Protein AF-A0A6A2X9H4-F1 (afdb_monomer_lite)

InterPro domains:
  IPR007612 LURP-one-related [PF04525] (13-124)
  IPR007612 LURP-one-related [PTHR31087] (12-124)
  IPR025659 Tubby-like, C-terminal [SSF54518] (12-124)
  IPR038595 LURP-one-related superfamily [G3DSA:2.40.160.200] (6-132)

pLDDT: mean 83.09, std 12.18, range [48.53, 96.06]

Radius of gyration: 16.49 Å; chains: 1; bounding box: 34×46×28 Å

Structure (mmCIF, N/CA/C/O backbone):
data_AF-A0A6A2X9H4-F1
#
_entry.id   AF-A0A6A2X9H4-F1
#
loop_
_atom_site.group_PDB
_atom_site.id
_atom_site.type_symbol
_atom_site.label_atom_id
_atom_site.label_alt_id
_atom_site.label_comp_id
_atom_site.label_asym_id
_atom_site.label_entity_id
_atom_site.label_seq_id
_atom_site.pdbx_PDB_ins_code
_atom_site.Cartn_x
_atom_site.Cartn_y
_atom_site.Cartn_z
_atom_site.occupancy
_atom_site.B_iso_or_equiv
_atom_site.auth_seq_id
_atom_site.auth_comp_id
_atom_site.auth_asym_id
_atom_site.auth_atom_id
_atom_site.pdbx_PDB_model_num
ATOM 1 N N . MET A 1 1 ? 13.796 -17.630 10.464 1.00 56.38 1 MET A N 1
ATOM 2 C CA . MET A 1 1 ? 13.255 -16.255 10.548 1.00 56.38 1 MET A CA 1
ATOM 3 C C . MET A 1 1 ? 11.920 -16.246 9.810 1.00 56.38 1 MET A C 1
ATOM 5 O O . MET A 1 1 ? 11.852 -16.870 8.762 1.00 56.38 1 MET A O 1
ATOM 9 N N . PHE A 1 2 ? 10.852 -15.648 10.350 1.00 65.75 2 PHE A N 1
ATOM 10 C CA . PHE A 1 2 ? 9.570 -15.557 9.634 1.00 65.75 2 PHE A CA 1
ATOM 11 C C . PHE A 1 2 ? 9.550 -14.280 8.792 1.00 65.75 2 PHE A C 1
ATOM 13 O O . PHE A 1 2 ? 9.580 -13.186 9.352 1.00 65.75 2 PHE A O 1
ATOM 20 N N . ILE A 1 3 ? 9.504 -14.424 7.468 1.00 73.38 3 ILE A N 1
ATOM 21 C CA . ILE A 1 3 ? 9.260 -13.313 6.542 1.00 73.38 3 ILE A CA 1
ATOM 22 C C . ILE A 1 3 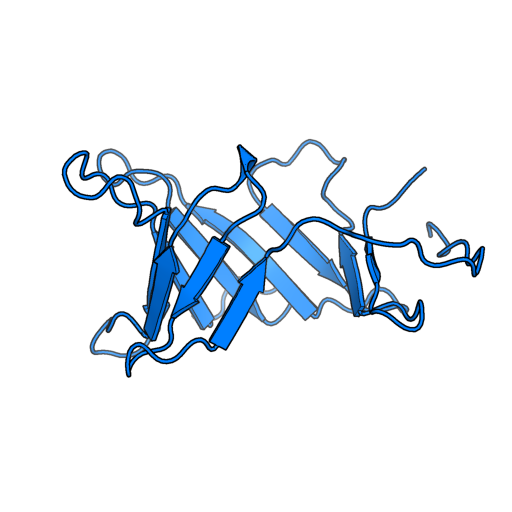? 7.738 -13.190 6.383 1.00 73.38 3 ILE A C 1
ATOM 24 O O . ILE A 1 3 ? 7.101 -14.176 5.999 1.00 73.38 3 ILE A O 1
ATOM 28 N N . PRO A 1 4 ? 7.115 -12.043 6.716 1.00 86.31 4 PRO A N 1
ATOM 29 C CA . PRO A 1 4 ? 5.690 -11.851 6.477 1.00 86.31 4 PRO A CA 1
ATOM 30 C C . PRO A 1 4 ? 5.355 -12.007 4.989 1.00 86.31 4 PRO A C 1
ATOM 32 O O . PRO A 1 4 ? 6.122 -11.593 4.125 1.00 86.31 4 PRO A O 1
ATOM 35 N N . ALA A 1 5 ? 4.198 -12.587 4.683 1.00 88.75 5 ALA A N 1
ATOM 36 C CA . ALA A 1 5 ? 3.757 -12.823 3.313 1.00 88.75 5 ALA A CA 1
ATOM 37 C C . ALA A 1 5 ? 2.246 -12.619 3.185 1.00 88.75 5 ALA A C 1
ATOM 39 O O . ALA A 1 5 ? 1.495 -12.861 4.137 1.00 88.75 5 ALA A O 1
ATOM 40 N N . ALA A 1 6 ? 1.806 -12.209 1.998 1.00 89.75 6 ALA A N 1
ATOM 41 C CA . ALA A 1 6 ? 0.411 -12.282 1.601 1.00 89.75 6 ALA A CA 1
ATOM 42 C C . ALA A 1 6 ? 0.191 -13.515 0.730 1.00 89.75 6 ALA A C 1
ATOM 44 O O . ALA A 1 6 ? 0.931 -13.773 -0.222 1.00 89.75 6 ALA A O 1
ATOM 45 N N . ILE A 1 7 ? -0.855 -14.257 1.069 1.00 89.75 7 ILE A N 1
ATOM 46 C CA . ILE A 1 7 ? -1.307 -15.434 0.337 1.00 89.75 7 ILE A CA 1
ATOM 47 C C . ILE A 1 7 ? -2.753 -15.229 -0.091 1.00 89.75 7 ILE A C 1
ATOM 49 O O . ILE A 1 7 ? -3.513 -14.534 0.593 1.00 89.75 7 ILE A O 1
ATOM 53 N N . ASP A 1 8 ? -3.127 -15.836 -1.207 1.00 88.88 8 ASP A N 1
ATOM 54 C CA . ASP A 1 8 ? -4.506 -15.829 -1.675 1.00 88.88 8 ASP A CA 1
ATOM 55 C C . ASP A 1 8 ? -5.377 -16.869 -0.938 1.00 88.88 8 ASP A C 1
ATOM 57 O O . ASP A 1 8 ? -4.951 -17.535 0.014 1.00 88.88 8 ASP A O 1
ATOM 61 N N . MET A 1 9 ? -6.635 -17.001 -1.368 1.00 85.75 9 MET A N 1
ATOM 62 C CA . MET A 1 9 ? -7.590 -17.938 -0.766 1.00 85.75 9 MET A CA 1
ATOM 63 C C . MET A 1 9 ? -7.258 -19.412 -1.051 1.00 85.75 9 MET A C 1
ATOM 65 O O . MET A 1 9 ? -7.687 -20.276 -0.288 1.00 85.75 9 MET A O 1
ATOM 69 N N . VAL A 1 10 ? -6.491 -19.707 -2.108 1.00 86.94 10 VAL A N 1
ATOM 70 C CA . VAL A 1 10 ? -6.057 -21.070 -2.470 1.00 86.94 10 VAL A CA 1
ATOM 71 C C . VAL A 1 10 ? -4.671 -21.426 -1.915 1.00 86.94 10 VAL A C 1
ATOM 73 O O . VAL A 1 10 ? -4.168 -22.531 -2.156 1.00 86.94 10 VAL A O 1
ATOM 76 N N . CYS A 1 11 ? -4.121 -20.547 -1.069 1.00 86.88 11 CYS A N 1
ATOM 77 C CA . CYS A 1 11 ? -2.841 -20.677 -0.378 1.00 86.88 11 CYS A CA 1
ATOM 78 C C . CYS A 1 11 ? -1.602 -20.507 -1.263 1.00 86.88 11 CYS A C 1
ATOM 80 O O . CYS A 1 11 ? -0.540 -21.049 -0.934 1.00 86.88 11 CYS A O 1
ATOM 82 N N . ASP A 1 12 ? -1.719 -19.777 -2.365 1.00 89.12 12 ASP A N 1
ATOM 83 C CA . ASP A 1 12 ? -0.580 -19.419 -3.195 1.00 89.12 12 ASP A CA 1
ATOM 84 C C . ASP A 1 12 ? -0.001 -18.068 -2.774 1.00 89.12 12 ASP A C 1
ATOM 86 O O . ASP A 1 12 ? -0.698 -17.179 -2.277 1.00 89.12 12 ASP A O 1
ATOM 90 N N . LEU A 1 13 ? 1.323 -17.952 -2.896 1.00 90.19 13 LEU A N 1
ATOM 91 C CA . LEU A 1 13 ? 2.044 -16.734 -2.554 1.00 90.19 13 LEU A CA 1
ATOM 92 C C . LEU A 1 13 ? 1.679 -15.638 -3.545 1.00 90.19 13 LEU A C 1
ATOM 94 O O . LEU A 1 13 ? 1.917 -15.791 -4.739 1.00 90.19 13 LEU A O 1
ATOM 98 N N . VAL A 1 14 ? 1.176 -14.520 -3.031 1.00 92.00 14 VAL A N 1
ATOM 99 C CA . VAL A 1 14 ? 0.976 -13.309 -3.830 1.00 92.00 14 VAL A CA 1
ATOM 100 C C . VAL A 1 14 ? 2.240 -12.458 -3.771 1.00 92.00 14 VAL A C 1
ATOM 102 O O . VAL A 1 14 ? 2.766 -12.054 -4.802 1.00 92.00 14 VAL A O 1
ATOM 105 N N . PHE A 1 15 ? 2.755 -12.216 -2.563 1.00 92.69 15 PHE A N 1
ATOM 106 C CA . PHE A 1 15 ? 4.026 -11.524 -2.354 1.00 92.69 15 PHE A CA 1
ATOM 107 C C . PHE A 1 15 ? 4.605 -11.803 -0.965 1.00 92.69 15 PHE A C 1
ATOM 109 O O . PHE A 1 15 ? 3.877 -12.052 0.003 1.00 92.69 15 PHE A O 1
ATOM 116 N N . ARG A 1 16 ? 5.928 -11.701 -0.856 1.00 91.75 16 ARG A N 1
ATOM 117 C CA . ARG A 1 16 ? 6.670 -11.628 0.409 1.00 91.75 16 ARG A CA 1
ATOM 118 C C . ARG A 1 16 ? 6.884 -10.171 0.819 1.00 91.75 16 ARG A C 1
ATOM 120 O O . ARG A 1 16 ? 6.818 -9.276 -0.023 1.00 91.75 16 ARG A O 1
ATOM 127 N N . VAL A 1 17 ? 7.148 -9.941 2.104 1.00 90.25 17 VAL A N 1
ATOM 128 C CA . VAL A 1 17 ? 7.461 -8.624 2.677 1.00 90.25 17 VAL A CA 1
ATOM 129 C C . VAL A 1 17 ? 8.815 -8.687 3.395 1.00 90.25 17 VAL A C 1
ATOM 131 O O . VAL A 1 17 ? 8.891 -8.955 4.595 1.00 90.25 17 VAL A O 1
ATOM 134 N N . ASP A 1 18 ? 9.898 -8.454 2.655 1.00 85.25 18 ASP A N 1
ATOM 135 C CA . ASP A 1 18 ? 11.244 -8.903 3.050 1.00 85.25 18 ASP A CA 1
ATOM 136 C C . ASP A 1 18 ? 11.943 -8.002 4.089 1.00 85.25 18 ASP A C 1
ATOM 138 O O . ASP A 1 18 ? 12.625 -8.486 4.994 1.00 85.25 18 ASP A O 1
ATOM 142 N N . ASN A 1 19 ? 11.759 -6.682 4.025 1.00 83.94 19 ASN A N 1
ATOM 143 C CA . ASN A 1 19 ? 12.444 -5.737 4.923 1.00 83.94 19 ASN A CA 1
ATOM 144 C C . ASN A 1 19 ? 11.622 -5.321 6.155 1.00 83.94 19 ASN A C 1
ATOM 146 O O . ASN A 1 19 ? 12.060 -4.471 6.930 1.00 83.94 19 ASN A O 1
ATOM 150 N N . TYR A 1 20 ? 10.471 -5.961 6.389 1.00 75.12 20 TYR A N 1
ATOM 151 C CA . TYR A 1 20 ? 9.557 -5.611 7.482 1.00 75.12 20 TYR A CA 1
ATOM 152 C C . TYR A 1 20 ? 10.216 -5.673 8.872 1.00 75.12 20 TYR A C 1
ATOM 154 O O . TYR A 1 20 ? 9.946 -4.837 9.733 1.00 75.12 20 TYR A O 1
ATOM 162 N N . MET A 1 21 ? 11.107 -6.648 9.090 1.00 70.25 21 MET A N 1
ATOM 163 C CA . MET A 1 21 ? 11.762 -6.883 10.386 1.00 70.25 21 MET A CA 1
ATOM 164 C C . MET A 1 21 ? 13.106 -6.153 10.541 1.00 70.25 21 MET A C 1
ATOM 166 O O . MET A 1 21 ? 13.660 -6.133 11.637 1.00 70.25 21 MET A O 1
ATOM 170 N N . GLN A 1 22 ? 13.636 -5.533 9.481 1.00 69.94 22 GLN A N 1
ATOM 171 C CA . GLN A 1 22 ? 15.010 -5.004 9.440 1.00 69.94 22 GLN A CA 1
ATOM 172 C C . GLN A 1 22 ? 15.175 -3.636 10.134 1.00 69.94 22 GLN A C 1
ATOM 174 O O . GLN A 1 22 ? 16.194 -2.970 9.982 1.00 69.94 22 GLN A O 1
ATOM 179 N N . GLY A 1 23 ? 14.171 -3.166 10.882 1.00 61.06 23 GLY A N 1
ATOM 180 C CA . GLY A 1 23 ? 14.237 -1.919 11.655 1.00 61.06 23 GLY A CA 1
ATOM 181 C C . GLY A 1 23 ? 14.211 -0.625 10.827 1.00 61.06 23 GLY A C 1
ATOM 182 O O . GLY A 1 23 ? 13.933 0.438 11.386 1.00 61.06 23 GLY A O 1
ATOM 183 N N . ASN A 1 24 ? 14.412 -0.689 9.506 1.00 64.31 24 ASN A N 1
ATOM 184 C CA . ASN A 1 24 ? 14.232 0.444 8.601 1.00 64.31 24 ASN A CA 1
ATOM 185 C C . ASN A 1 24 ? 12.735 0.728 8.382 1.00 64.31 24 ASN A C 1
ATOM 187 O O . ASN A 1 24 ? 12.122 0.307 7.406 1.00 64.31 24 ASN A O 1
ATOM 191 N N . LYS A 1 25 ? 12.139 1.483 9.312 1.00 67.62 25 LYS A N 1
ATOM 192 C CA . LYS A 1 25 ? 10.709 1.853 9.313 1.00 67.62 25 LYS A CA 1
ATOM 193 C C . LYS A 1 25 ? 10.305 2.799 8.169 1.00 67.62 25 LYS A C 1
ATOM 195 O O . LYS A 1 25 ? 9.146 3.206 8.101 1.00 67.62 25 LYS A O 1
ATOM 200 N N . GLY A 1 26 ? 11.254 3.215 7.328 1.00 78.75 26 GLY A N 1
ATOM 201 C CA . GLY A 1 26 ? 11.032 4.170 6.246 1.00 78.75 26 GLY A CA 1
ATOM 202 C C . GLY A 1 26 ? 10.592 3.536 4.930 1.00 78.75 26 GLY A C 1
ATOM 203 O O . GLY A 1 26 ? 10.042 4.246 4.093 1.00 78.75 26 GLY A O 1
ATOM 204 N N . SER A 1 27 ? 10.802 2.232 4.731 1.00 87.62 27 SER A N 1
ATOM 205 C CA . SER A 1 27 ? 10.464 1.558 3.474 1.00 87.62 27 SER A CA 1
ATOM 206 C C . SER A 1 27 ? 10.004 0.121 3.678 1.00 87.62 27 SER A C 1
ATOM 208 O O . SER A 1 27 ? 10.597 -0.595 4.475 1.00 87.62 27 SER A O 1
ATOM 210 N N . ILE A 1 28 ? 9.015 -0.314 2.901 1.00 90.38 28 ILE A N 1
ATOM 211 C CA . ILE A 1 28 ? 8.526 -1.692 2.831 1.00 90.38 28 ILE A CA 1
ATOM 212 C C . ILE A 1 28 ? 8.707 -2.192 1.400 1.00 90.38 28 ILE A C 1
ATOM 214 O O . ILE A 1 28 ? 8.355 -1.484 0.457 1.00 90.38 28 ILE A O 1
ATOM 218 N N . LEU A 1 29 ? 9.250 -3.393 1.247 1.00 91.94 29 LEU A N 1
ATOM 219 C CA . LEU A 1 29 ? 9.551 -4.011 -0.036 1.00 91.94 29 LEU A CA 1
ATOM 220 C C . LEU A 1 29 ? 8.713 -5.272 -0.241 1.00 91.94 29 LEU A C 1
ATOM 222 O O . LEU A 1 29 ? 8.693 -6.155 0.617 1.00 91.94 29 LEU A O 1
ATOM 226 N N . PHE A 1 30 ? 8.036 -5.328 -1.383 1.00 93.31 30 PHE A N 1
ATOM 227 C CA . PHE A 1 30 ? 7.211 -6.445 -1.816 1.00 93.31 30 PHE A CA 1
ATOM 228 C C . PHE A 1 30 ? 7.958 -7.219 -2.896 1.00 93.31 30 PHE A C 1
ATOM 230 O O . PHE A 1 30 ? 8.381 -6.625 -3.889 1.00 93.31 30 PHE A O 1
ATOM 237 N N . MET A 1 31 ? 8.100 -8.529 -2.717 1.00 92.69 31 MET A N 1
ATOM 238 C CA . MET A 1 31 ? 8.813 -9.401 -3.654 1.00 92.69 31 MET A CA 1
ATOM 239 C C . MET A 1 31 ? 7.968 -10.595 -4.084 1.00 92.69 31 MET A C 1
ATOM 241 O O . MET A 1 31 ? 7.064 -11.022 -3.361 1.00 92.69 31 MET A O 1
ATOM 245 N N . ASP A 1 32 ? 8.294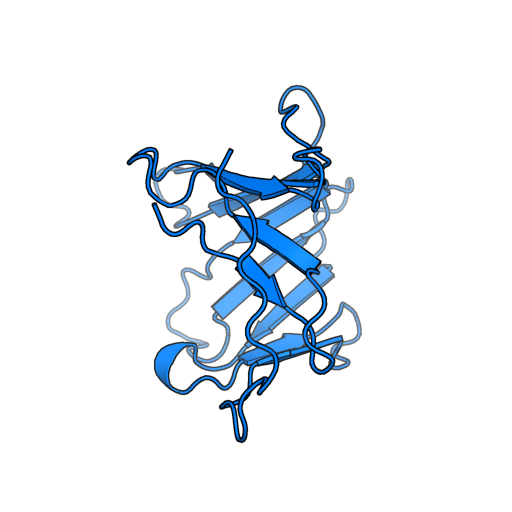 -11.158 -5.242 1.00 92.00 32 ASP A N 1
ATOM 246 C CA . ASP A 1 32 ? 7.760 -12.445 -5.681 1.00 92.00 32 ASP A CA 1
ATOM 247 C C . ASP A 1 32 ? 8.415 -13.640 -4.945 1.00 92.00 32 ASP A C 1
ATOM 249 O O . ASP A 1 32 ? 9.204 -13.487 -4.007 1.00 92.00 32 ASP A O 1
ATOM 253 N N . ALA A 1 33 ? 8.087 -14.864 -5.372 1.00 89.00 33 ALA A N 1
ATOM 254 C CA . ALA A 1 33 ? 8.656 -16.088 -4.805 1.00 89.00 33 ALA A CA 1
ATOM 255 C C . ALA A 1 33 ? 10.179 -16.207 -4.998 1.00 89.00 33 ALA A C 1
ATOM 257 O O . ALA A 1 33 ? 10.852 -16.785 -4.142 1.00 89.00 33 ALA A O 1
ATOM 258 N N . ASN A 1 34 ? 10.712 -15.648 -6.087 1.00 89.81 34 ASN A N 1
ATOM 259 C CA . ASN A 1 34 ? 12.124 -15.705 -6.460 1.00 89.81 34 ASN A CA 1
ATOM 260 C C . ASN A 1 34 ? 12.954 -14.595 -5.799 1.00 89.81 34 ASN A C 1
ATOM 262 O O . ASN A 1 34 ? 14.174 -14.592 -5.920 1.00 89.81 34 ASN A O 1
ATOM 266 N N . GLY A 1 35 ? 12.313 -13.659 -5.093 1.00 88.00 35 GLY A N 1
ATOM 267 C CA . GLY A 1 35 ? 12.973 -12.484 -4.527 1.00 88.00 35 GLY A CA 1
ATOM 268 C C . GLY A 1 35 ? 13.167 -11.350 -5.524 1.00 88.00 35 GLY A C 1
ATOM 269 O O . GLY A 1 35 ? 13.997 -10.476 -5.301 1.00 88.00 35 GLY A O 1
ATOM 270 N N . THR A 1 36 ? 12.402 -11.344 -6.614 1.00 91.62 36 THR A N 1
ATOM 271 C CA . THR A 1 36 ? 12.366 -10.209 -7.532 1.00 91.62 36 THR A CA 1
ATOM 272 C C . THR A 1 36 ? 11.487 -9.107 -6.936 1.00 91.62 36 THR A C 1
ATOM 274 O O . THR A 1 36 ? 10.331 -9.375 -6.581 1.00 91.62 36 THR A O 1
ATOM 277 N N . PRO A 1 37 ? 11.992 -7.866 -6.823 1.00 91.62 37 PRO A N 1
ATOM 278 C CA . PRO A 1 37 ? 11.205 -6.732 -6.361 1.00 91.62 37 PRO A CA 1
ATOM 279 C C . PRO A 1 37 ? 10.015 -6.429 -7.266 1.00 91.62 37 PRO A C 1
ATOM 281 O O . PRO A 1 37 ? 10.174 -6.198 -8.461 1.00 91.62 37 PRO A O 1
ATOM 284 N N . LEU A 1 38 ? 8.825 -6.363 -6.674 1.00 94.12 38 LEU A N 1
ATOM 285 C CA . LEU A 1 38 ? 7.593 -5.996 -7.371 1.00 94.12 38 LEU A CA 1
ATOM 286 C C . LEU A 1 38 ? 7.244 -4.530 -7.128 1.00 94.12 38 LEU A C 1
ATOM 288 O O . LEU A 1 38 ? 7.011 -3.771 -8.064 1.00 94.12 38 LEU A O 1
ATOM 292 N N . LEU A 1 39 ? 7.206 -4.127 -5.859 1.00 93.88 39 LEU A N 1
ATOM 293 C CA . LEU A 1 39 ? 6.802 -2.790 -5.434 1.00 93.88 39 LEU A CA 1
ATOM 294 C C . LEU A 1 39 ? 7.578 -2.389 -4.184 1.00 93.88 39 LEU A C 1
ATOM 296 O O . LEU A 1 39 ? 7.871 -3.228 -3.330 1.00 93.88 39 LEU A O 1
ATOM 300 N N . SER A 1 40 ? 7.799 -1.092 -4.008 1.00 92.75 40 SER A N 1
ATOM 301 C CA . SER A 1 40 ? 8.253 -0.546 -2.733 1.00 92.75 40 SER A CA 1
ATOM 302 C C . SER A 1 40 ? 7.365 0.599 -2.262 1.00 92.75 40 SER A C 1
ATOM 304 O O . SER A 1 40 ? 6.910 1.439 -3.036 1.00 92.75 40 SER A O 1
ATOM 306 N N . ILE A 1 41 ? 7.104 0.625 -0.959 1.00 92.31 41 ILE A N 1
ATOM 307 C CA . ILE A 1 41 ? 6.377 1.690 -0.273 1.00 92.31 41 ILE A CA 1
ATOM 308 C C . ILE A 1 41 ? 7.382 2.445 0.583 1.00 92.31 41 ILE A C 1
ATOM 310 O O . ILE A 1 41 ? 8.065 1.833 1.398 1.00 92.31 41 ILE A O 1
ATOM 314 N N . ARG A 1 42 ? 7.468 3.768 0.447 1.00 90.44 42 ARG A N 1
ATOM 315 C CA . ARG A 1 42 ? 8.381 4.604 1.235 1.00 90.44 42 ARG A CA 1
ATOM 316 C C . ARG A 1 42 ? 7.646 5.713 1.959 1.00 90.44 42 ARG A C 1
ATOM 318 O O . ARG A 1 42 ? 6.816 6.403 1.373 1.00 90.44 42 ARG A O 1
ATOM 325 N N . ARG A 1 43 ? 7.965 5.905 3.235 1.00 88.19 43 ARG A N 1
ATOM 326 C CA . ARG A 1 43 ? 7.421 6.991 4.044 1.00 88.19 43 ARG A CA 1
ATOM 327 C C . ARG A 1 43 ? 8.146 8.284 3.699 1.00 88.19 43 ARG A C 1
ATOM 329 O O . ARG A 1 43 ? 9.370 8.358 3.780 1.00 88.19 43 ARG A O 1
ATOM 336 N N . LYS A 1 44 ? 7.382 9.314 3.358 1.00 85.69 44 LYS A N 1
ATOM 337 C CA . LYS A 1 44 ? 7.859 10.682 3.195 1.00 85.69 44 LYS A CA 1
ATOM 338 C C . LYS A 1 44 ? 7.305 11.519 4.343 1.00 85.69 44 LYS A C 1
ATOM 340 O O . LYS A 1 44 ? 6.109 11.797 4.399 1.00 85.69 44 LYS A O 1
ATOM 345 N N . ASN A 1 45 ? 8.182 11.918 5.257 1.00 73.12 45 ASN A N 1
ATOM 346 C CA . ASN A 1 45 ? 7.816 12.823 6.338 1.00 73.12 45 ASN A CA 1
ATOM 347 C C . ASN A 1 45 ? 7.969 14.259 5.834 1.00 73.12 45 ASN A C 1
ATOM 349 O O . ASN A 1 45 ? 9.085 14.754 5.702 1.00 73.12 45 ASN A O 1
ATOM 353 N N . GLU A 1 46 ? 6.850 14.910 5.531 1.00 69.81 46 GLU A N 1
ATOM 354 C CA . GLU A 1 46 ? 6.822 16.343 5.241 1.00 69.81 46 GLU A CA 1
ATOM 355 C C . GLU A 1 46 ? 6.305 17.087 6.482 1.00 69.81 46 GLU A C 1
ATOM 357 O O . GLU A 1 46 ? 5.198 16.788 6.947 1.00 69.81 46 GLU A O 1
ATOM 362 N N . PRO A 1 47 ? 7.075 18.037 7.047 1.00 65.88 47 PRO A N 1
ATOM 363 C CA . PRO A 1 47 ? 6.631 18.822 8.194 1.00 65.88 47 PRO A CA 1
ATOM 364 C C . PRO A 1 47 ? 5.288 19.510 7.904 1.00 65.88 47 PRO A C 1
ATOM 366 O O . PRO A 1 47 ? 5.149 20.214 6.908 1.00 65.88 47 PRO A O 1
ATOM 369 N N . GLY A 1 48 ? 4.287 19.292 8.762 1.00 65.81 48 GLY A N 1
ATOM 370 C CA . GLY A 1 48 ? 2.971 19.942 8.668 1.00 65.81 48 GLY A CA 1
ATOM 371 C C . GLY A 1 48 ? 1.943 19.300 7.721 1.00 65.81 48 GLY A C 1
ATOM 372 O O . GLY A 1 48 ? 0.786 19.705 7.755 1.00 65.81 48 GLY A O 1
ATOM 373 N N . LEU A 1 49 ? 2.307 18.282 6.927 1.00 65.25 49 LEU A N 1
ATOM 374 C CA . LEU A 1 49 ? 1.410 17.634 5.945 1.00 65.25 49 LEU A CA 1
ATOM 375 C C . LEU A 1 49 ? 0.972 16.205 6.314 1.00 65.25 49 LEU A C 1
ATOM 377 O O . LEU A 1 49 ? 0.339 15.524 5.507 1.00 65.25 49 LEU A O 1
ATOM 381 N N . GLY A 1 50 ? 1.273 15.765 7.538 1.00 71.12 50 GLY A N 1
ATOM 382 C CA . GLY A 1 50 ? 0.951 14.422 8.019 1.00 71.12 50 GLY A CA 1
ATOM 383 C C . GLY A 1 50 ? 1.776 13.320 7.346 1.00 71.12 50 GLY A C 1
ATOM 384 O O . GLY A 1 50 ? 2.737 13.576 6.619 1.00 71.12 50 GLY A O 1
ATOM 385 N N . ASP A 1 51 ? 1.405 12.069 7.618 1.00 78.56 51 ASP A N 1
ATOM 386 C CA . ASP A 1 51 ? 2.076 10.907 7.038 1.00 78.56 51 ASP A CA 1
ATOM 387 C C . ASP A 1 51 ? 1.736 10.764 5.553 1.00 78.56 51 ASP A C 1
ATOM 389 O O . ASP A 1 51 ? 0.576 10.547 5.182 1.00 78.56 51 ASP A O 1
ATOM 393 N N . ASN A 1 52 ? 2.772 10.834 4.715 1.00 88.25 52 ASN A N 1
ATOM 394 C CA . ASN A 1 52 ? 2.687 10.584 3.285 1.00 88.25 52 AS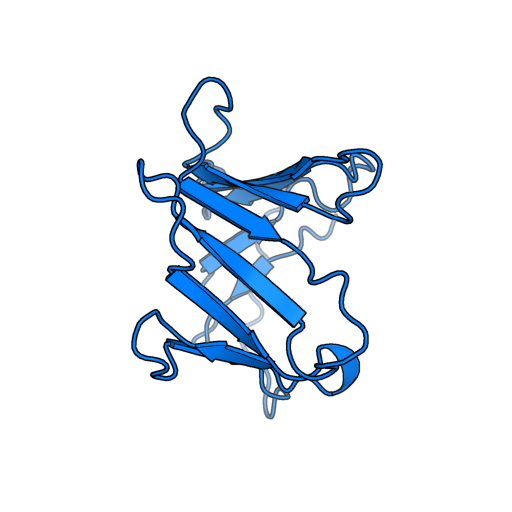N A CA 1
ATOM 395 C C . ASN A 1 52 ? 3.506 9.343 2.930 1.00 88.25 52 ASN A C 1
ATOM 397 O O . ASN A 1 52 ? 4.599 9.121 3.453 1.00 88.25 52 ASN A O 1
ATOM 401 N N . TRP A 1 53 ? 2.985 8.547 2.009 1.00 91.62 53 TRP A N 1
ATOM 402 C CA . TRP A 1 53 ? 3.639 7.354 1.494 1.00 91.62 53 TRP A CA 1
ATOM 403 C C . TRP A 1 53 ? 3.753 7.448 -0.020 1.00 91.62 53 TRP A C 1
ATOM 405 O O . TRP A 1 53 ? 2.844 7.929 -0.691 1.00 91.62 53 TRP A O 1
ATOM 415 N N . LEU A 1 54 ? 4.876 7.003 -0.562 1.00 93.00 54 LEU A N 1
ATOM 416 C CA . LEU A 1 54 ? 5.145 6.938 -1.992 1.00 93.00 54 LEU A CA 1
ATOM 417 C C . LEU A 1 54 ? 5.257 5.477 -2.398 1.00 93.00 54 LEU A C 1
ATOM 419 O O . LEU A 1 54 ? 5.894 4.702 -1.684 1.00 93.00 54 LEU A O 1
ATOM 423 N N . VAL A 1 55 ? 4.644 5.112 -3.519 1.00 93.62 55 VAL A N 1
ATOM 424 C CA . VAL A 1 55 ? 4.686 3.746 -4.045 1.00 93.62 55 VAL A CA 1
ATOM 425 C C . VAL A 1 55 ? 5.419 3.739 -5.376 1.00 93.62 55 VAL A C 1
ATOM 427 O O . VAL A 1 55 ? 5.103 4.539 -6.256 1.00 93.62 55 VAL A O 1
ATOM 430 N N . TYR A 1 56 ? 6.391 2.845 -5.507 1.00 93.44 56 TYR A N 1
ATOM 431 C CA . TYR A 1 56 ? 7.252 2.688 -6.676 1.00 93.44 56 TYR A CA 1
ATOM 432 C C . TYR A 1 56 ? 7.147 1.265 -7.217 1.00 93.44 56 TYR A C 1
ATOM 434 O O . TYR A 1 56 ? 6.906 0.332 -6.447 1.00 93.44 56 TYR A O 1
ATOM 442 N N . ASP A 1 57 ? 7.356 1.112 -8.522 1.00 92.19 57 ASP A N 1
ATOM 443 C CA . ASP A 1 57 ? 7.581 -0.193 -9.138 1.00 92.19 57 ASP A CA 1
ATOM 444 C C . ASP A 1 57 ? 9.028 -0.635 -8.840 1.00 92.19 57 ASP A C 1
ATOM 446 O O . ASP A 1 57 ? 9.975 0.125 -9.040 1.00 92.19 57 ASP A O 1
ATOM 450 N N . GLY A 1 58 ? 9.194 -1.843 -8.296 1.00 90.69 58 GLY A N 1
ATOM 451 C CA . GLY A 1 58 ? 10.490 -2.360 -7.846 1.00 90.69 58 GLY A CA 1
ATOM 452 C C . GLY A 1 58 ? 11.143 -1.567 -6.698 1.00 90.69 58 GLY A C 1
ATOM 453 O O . GLY A 1 58 ? 10.476 -0.947 -5.861 1.00 90.69 58 GLY A O 1
ATOM 454 N N . GLU A 1 59 ? 12.478 -1.625 -6.632 1.00 85.75 59 GLU A N 1
ATOM 455 C CA . GLU A 1 59 ? 13.303 -0.939 -5.618 1.00 85.75 59 GLU A CA 1
ATOM 456 C C . GLU A 1 59 ? 13.798 0.448 -6.045 1.00 85.75 59 GLU A C 1
ATOM 458 O O . GLU A 1 59 ? 14.210 1.249 -5.194 1.00 85.75 59 GLU A O 1
ATOM 463 N N . GLU A 1 60 ? 13.775 0.737 -7.348 1.00 77.75 60 GLU A N 1
ATOM 464 C CA . GLU A 1 60 ? 14.334 1.960 -7.908 1.00 77.75 60 GLU A CA 1
ATOM 465 C C . GLU A 1 60 ? 13.510 3.180 -7.496 1.00 77.75 60 GLU A C 1
ATOM 467 O O . GLU A 1 60 ? 12.314 3.281 -7.749 1.00 77.75 60 GLU A O 1
ATOM 472 N N . THR A 1 61 ? 14.168 4.160 -6.878 1.00 72.12 61 THR A N 1
ATOM 473 C CA . THR A 1 61 ? 13.517 5.417 -6.462 1.00 72.12 61 THR A CA 1
ATOM 474 C C . THR A 1 61 ? 14.000 6.648 -7.184 1.00 72.12 61 THR A C 1
ATOM 476 O O . THR A 1 61 ? 13.628 7.762 -6.824 1.00 72.12 61 THR A O 1
ATOM 479 N N . MET A 1 62 ? 14.828 6.447 -8.203 1.00 73.56 62 MET A N 1
ATOM 480 C CA . MET A 1 62 ? 15.164 7.495 -9.160 1.00 73.56 62 MET A CA 1
ATOM 481 C C . MET A 1 62 ? 14.019 7.722 -10.159 1.00 73.56 62 MET A C 1
ATOM 483 O O . MET A 1 62 ? 13.992 8.747 -10.834 1.00 73.56 62 MET A O 1
ATOM 487 N N . VAL A 1 63 ? 13.052 6.799 -10.216 1.00 79.62 63 VAL A N 1
ATOM 488 C CA . VAL A 1 63 ? 11.850 6.917 -11.039 1.00 79.62 63 VAL A CA 1
ATOM 489 C C . VAL A 1 63 ? 10.723 7.649 -10.312 1.00 79.62 63 VAL A C 1
ATOM 491 O O . VAL A 1 63 ? 10.635 7.707 -9.084 1.00 79.62 63 VAL A O 1
ATOM 494 N N . ILE A 1 64 ? 9.837 8.222 -11.116 1.00 86.06 64 ILE A N 1
ATOM 495 C CA . ILE A 1 64 ? 8.612 8.895 -10.695 1.00 86.06 64 ILE A CA 1
ATOM 496 C C . ILE A 1 64 ? 7.719 7.869 -9.962 1.00 86.06 64 ILE A C 1
ATOM 498 O O . ILE A 1 64 ? 7.450 6.814 -10.533 1.00 86.06 64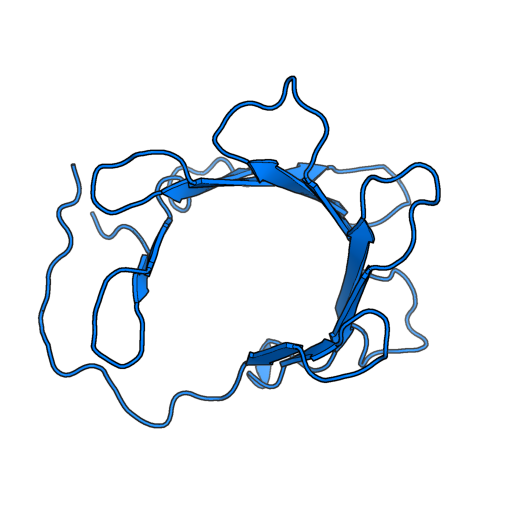 ILE A O 1
ATOM 502 N N . PRO A 1 65 ? 7.243 8.131 -8.724 1.00 92.12 65 PRO A N 1
ATOM 503 C CA . PRO A 1 65 ? 6.398 7.172 -8.016 1.00 92.12 65 PRO A CA 1
ATOM 504 C C . PRO A 1 65 ? 5.106 6.916 -8.790 1.00 92.12 65 PRO A C 1
ATOM 506 O O . PRO A 1 65 ? 4.545 7.828 -9.397 1.00 92.12 65 PRO A O 1
ATOM 509 N N . ARG A 1 66 ? 4.593 5.691 -8.725 1.00 91.19 66 ARG A N 1
ATOM 510 C CA . ARG A 1 66 ? 3.350 5.292 -9.390 1.00 91.19 66 ARG A CA 1
ATOM 511 C C . ARG A 1 66 ? 2.146 6.052 -8.831 1.00 91.19 66 ARG A C 1
ATOM 513 O O . ARG A 1 66 ? 1.285 6.520 -9.574 1.00 91.19 66 ARG A O 1
ATOM 520 N N . PHE A 1 67 ? 2.104 6.197 -7.510 1.00 92.69 67 PHE A N 1
ATOM 521 C CA . PHE A 1 67 ? 1.131 7.015 -6.793 1.00 92.69 67 PHE A CA 1
ATOM 522 C C . PHE A 1 67 ? 1.666 7.406 -5.413 1.00 92.69 67 PHE A C 1
ATOM 524 O O . PHE A 1 67 ? 2.639 6.842 -4.905 1.00 92.69 67 PHE A O 1
ATOM 531 N N . SER A 1 68 ? 1.008 8.386 -4.798 1.00 92.88 68 SER A N 1
ATOM 532 C CA . SER A 1 68 ? 1.220 8.752 -3.398 1.00 92.88 68 SER A CA 1
ATOM 533 C C . SER A 1 68 ? -0.029 8.461 -2.578 1.00 92.88 68 SER A C 1
ATOM 535 O O . SER A 1 68 ? -1.145 8.548 -3.080 1.00 92.88 68 SER A O 1
ATOM 537 N N . VAL A 1 69 ? 0.153 8.107 -1.313 1.00 92.94 69 VAL A N 1
ATOM 538 C CA . VAL A 1 69 ? -0.930 7.841 -0.370 1.00 92.94 69 VAL A CA 1
ATOM 539 C C . VAL A 1 69 ? -0.793 8.808 0.791 1.00 92.94 69 VAL A C 1
ATOM 541 O O . VAL A 1 69 ? 0.246 8.852 1.450 1.00 92.94 69 VAL A O 1
ATOM 544 N N . LYS A 1 70 ? -1.833 9.598 1.037 1.00 90.75 70 LYS A N 1
ATOM 545 C CA . LYS A 1 70 ? -1.840 10.629 2.075 1.00 90.75 70 LYS A CA 1
ATOM 546 C C . LYS A 1 70 ? -2.862 10.300 3.138 1.00 90.75 70 LYS A C 1
ATOM 548 O O . LYS A 1 70 ? -4.025 10.045 2.820 1.00 90.75 70 LYS A O 1
ATOM 553 N N . LYS A 1 71 ? -2.455 10.362 4.403 1.00 87.38 71 LYS A N 1
ATOM 554 C CA . LYS A 1 71 ? -3.405 10.313 5.512 1.00 87.38 71 LYS A CA 1
ATOM 555 C C . LYS A 1 71 ? -4.130 11.666 5.609 1.00 87.38 71 LYS A C 1
ATOM 557 O O . LYS A 1 71 ? -3.455 12.694 5.668 1.00 87.38 71 LYS A O 1
ATOM 562 N N . PRO A 1 72 ? -5.474 11.712 5.626 1.00 83.50 72 PRO A N 1
ATOM 563 C CA . PRO A 1 72 ? -6.191 12.958 5.847 1.00 83.50 72 PRO A CA 1
ATOM 564 C C . PRO A 1 72 ? -5.845 13.518 7.229 1.00 83.50 72 PRO A C 1
ATOM 566 O O . PRO A 1 72 ? -5.868 12.807 8.231 1.00 83.50 72 PRO A O 1
ATOM 569 N N . VAL A 1 73 ? -5.556 14.817 7.281 1.00 72.62 73 VAL A N 1
ATOM 570 C CA . VAL A 1 73 ? -5.324 15.559 8.535 1.00 72.62 73 VAL A CA 1
ATOM 571 C C . VAL A 1 73 ? -6.659 15.953 9.193 1.00 72.62 73 VAL A C 1
ATOM 573 O O . VAL A 1 73 ? -6.703 16.441 10.317 1.00 72.62 73 VAL A O 1
ATOM 576 N N . ASN A 1 74 ? -7.775 15.748 8.489 1.00 63.31 74 ASN A N 1
ATOM 577 C CA . ASN A 1 74 ? -9.063 16.317 8.846 1.00 63.31 74 ASN A CA 1
ATOM 578 C C . ASN A 1 74 ? -9.869 15.402 9.786 1.00 63.31 74 ASN A C 1
ATOM 580 O O . ASN A 1 74 ? -10.269 14.305 9.404 1.00 63.31 74 ASN A O 1
ATOM 584 N N . ILE A 1 75 ? -10.163 15.901 10.990 1.00 60.22 75 ILE A N 1
ATOM 585 C CA . ILE A 1 75 ? -10.969 15.237 12.034 1.00 60.22 75 ILE A CA 1
ATOM 586 C C . ILE A 1 75 ? -12.450 15.100 11.611 1.00 60.22 75 ILE A C 1
ATOM 588 O O . ILE A 1 75 ? -13.179 14.267 12.141 1.00 60.22 75 ILE A O 1
ATOM 592 N N . LEU A 1 76 ? -12.898 15.886 10.623 1.00 64.12 76 LEU A N 1
ATOM 593 C CA . LEU A 1 76 ? -14.305 15.986 10.215 1.00 64.12 76 LEU A CA 1
ATOM 594 C C . LEU A 1 76 ? -14.852 14.766 9.456 1.00 64.12 76 LEU A C 1
ATOM 596 O O . LEU A 1 76 ? -16.065 14.570 9.427 1.00 64.12 76 LEU A O 1
ATOM 600 N N . ASN A 1 77 ? -13.997 13.938 8.847 1.00 67.88 77 ASN A N 1
ATOM 601 C CA . ASN A 1 77 ? -14.427 12.692 8.208 1.00 67.88 77 ASN A CA 1
ATOM 602 C C . ASN A 1 77 ? -13.647 11.502 8.783 1.00 67.88 77 ASN A C 1
ATOM 604 O O . ASN A 1 77 ? -12.709 11.021 8.145 1.00 67.88 77 ASN A O 1
ATOM 608 N N . PRO A 1 78 ? -14.041 10.994 9.966 1.00 70.69 78 PRO A N 1
ATOM 609 C CA . PRO A 1 78 ? -13.317 9.921 10.647 1.00 70.69 78 PRO A CA 1
ATOM 610 C C . PRO A 1 78 ? -13.358 8.593 9.884 1.00 70.69 78 PRO A C 1
ATOM 612 O O . PRO A 1 78 ? -12.622 7.670 10.221 1.00 70.69 78 PRO A O 1
ATOM 615 N N . LYS A 1 79 ? -14.224 8.477 8.867 1.00 83.06 79 LYS A N 1
ATOM 616 C CA . LYS A 1 79 ? -14.315 7.286 8.027 1.00 83.06 79 LYS A CA 1
ATOM 617 C C . LYS A 1 79 ? -13.270 7.282 6.919 1.00 83.06 79 LYS A C 1
ATOM 619 O O . LYS A 1 79 ? -12.925 6.195 6.485 1.00 83.06 79 LYS A O 1
ATOM 624 N N . CYS A 1 80 ? -12.760 8.432 6.472 1.00 89.69 80 CYS A N 1
ATOM 625 C CA . CYS A 1 80 ? -11.707 8.469 5.458 1.00 89.69 80 CYS A CA 1
ATOM 626 C C . CYS A 1 80 ? -10.346 8.203 6.116 1.00 89.69 80 CYS A C 1
ATOM 628 O O . CYS A 1 80 ? -9.892 8.956 6.974 1.00 89.69 80 CYS A O 1
ATOM 630 N N . LEU A 1 81 ? -9.698 7.113 5.713 1.00 91.00 81 LEU A N 1
ATOM 631 C CA . LEU A 1 81 ? -8.418 6.655 6.247 1.00 91.00 81 LEU A CA 1
ATOM 632 C C . LEU A 1 81 ? -7.230 7.140 5.414 1.00 91.00 81 LEU A C 1
ATOM 634 O O . LEU A 1 81 ? -6.156 7.363 5.975 1.00 91.00 81 LEU A O 1
ATOM 638 N N . ALA A 1 82 ? -7.394 7.270 4.093 1.00 92.25 82 ALA A N 1
ATOM 639 C CA . ALA A 1 82 ? -6.339 7.722 3.188 1.00 92.25 82 ALA A CA 1
ATOM 640 C C . ALA A 1 82 ? -6.875 8.155 1.814 1.00 92.25 82 ALA A C 1
ATOM 642 O O . ALA A 1 82 ? -7.865 7.613 1.322 1.00 92.25 82 ALA A O 1
ATOM 643 N N . TYR A 1 83 ? -6.146 9.061 1.163 1.00 92.12 83 TYR A N 1
ATOM 644 C CA . TYR A 1 83 ? -6.299 9.392 -0.253 1.00 92.12 83 TYR A CA 1
ATOM 645 C C . TYR A 1 83 ? -5.156 8.787 -1.059 1.00 92.12 83 TYR A C 1
ATOM 647 O O . TYR A 1 83 ? -3.993 8.979 -0.707 1.00 92.12 83 TYR A O 1
ATOM 655 N N . VAL A 1 84 ? -5.479 8.108 -2.156 1.00 93.75 84 VAL A N 1
ATOM 656 C CA . VAL A 1 84 ? -4.508 7.665 -3.159 1.00 93.75 84 VAL A CA 1
ATOM 657 C C . VAL A 1 84 ? -4.529 8.670 -4.300 1.00 93.75 84 VAL A C 1
ATOM 659 O O . VAL A 1 84 ? -5.561 8.895 -4.930 1.00 93.75 84 VAL A O 1
ATOM 662 N N . ILE A 1 85 ? -3.386 9.286 -4.553 1.00 92.56 85 ILE A N 1
ATOM 663 C CA . ILE A 1 85 ? -3.207 10.360 -5.522 1.00 92.56 85 ILE A CA 1
ATOM 664 C C . ILE A 1 85 ? -2.306 9.842 -6.635 1.00 92.56 85 ILE A C 1
ATOM 666 O O . ILE A 1 85 ? -1.165 9.442 -6.379 1.00 92.56 85 ILE A O 1
ATOM 670 N N . GLY A 1 86 ? -2.826 9.855 -7.861 1.00 90.94 86 GLY A N 1
ATOM 671 C CA . GLY A 1 86 ? -2.057 9.503 -9.049 1.00 90.94 86 GLY A CA 1
ATOM 672 C C . GLY A 1 86 ? -0.940 10.512 -9.294 1.00 90.94 86 GLY A C 1
ATOM 673 O O . GLY A 1 86 ? -1.048 11.679 -8.917 1.00 90.94 86 GLY A O 1
ATOM 674 N N . ASN A 1 87 ? 0.141 10.070 -9.930 1.00 83.69 87 ASN A N 1
ATOM 675 C CA . ASN A 1 87 ? 1.282 10.938 -10.214 1.00 83.69 87 ASN A CA 1
ATOM 676 C C . ASN A 1 87 ? 1.233 11.590 -11.607 1.00 83.69 87 ASN A C 1
ATOM 678 O O . ASN A 1 87 ? 2.262 11.875 -12.218 1.00 83.69 87 ASN A O 1
ATOM 682 N N . ASP A 1 88 ? 0.025 11.806 -12.127 1.00 80.12 88 ASP A N 1
ATOM 683 C CA . ASP A 1 88 ? -0.179 12.586 -13.342 1.00 80.12 88 ASP A CA 1
ATOM 684 C C . ASP A 1 88 ? -0.073 14.099 -13.062 1.00 80.12 88 ASP A C 1
ATOM 686 O O . ASP A 1 88 ? 0.005 14.553 -11.916 1.00 80.12 88 ASP A O 1
ATOM 690 N N . ARG A 1 89 ? -0.091 14.914 -14.125 1.00 74.06 89 ARG A N 1
ATOM 691 C CA . ARG A 1 89 ? -0.009 16.382 -14.010 1.00 74.06 89 ARG A CA 1
ATOM 692 C C . ARG A 1 89 ? -1.137 16.987 -13.166 1.00 74.06 89 ARG A C 1
ATOM 694 O O . ARG A 1 89 ? -0.958 18.072 -12.621 1.00 74.06 89 ARG A O 1
ATOM 701 N N . SER A 1 90 ? -2.283 16.312 -13.072 1.00 76.69 90 SER A N 1
ATOM 702 C CA . SER A 1 90 ? -3.465 16.797 -12.358 1.00 76.69 90 SER A CA 1
ATOM 703 C C . SER A 1 90 ? -3.445 16.472 -10.863 1.00 76.69 90 SER A C 1
ATOM 705 O O . SER A 1 90 ? -4.199 17.086 -10.111 1.00 76.69 90 SER A O 1
ATOM 707 N N . LYS A 1 91 ? -2.587 15.535 -10.422 1.00 79.62 91 LYS A N 1
ATOM 708 C CA . LYS A 1 91 ? -2.532 15.023 -9.040 1.00 79.62 91 LYS A CA 1
ATOM 709 C C . LYS A 1 91 ? -3.925 14.671 -8.509 1.00 79.62 91 LYS A C 1
ATOM 711 O O . LYS A 1 91 ? -4.267 14.971 -7.363 1.00 79.62 91 LYS A O 1
ATOM 716 N N . LYS A 1 92 ? -4.750 14.065 -9.364 1.00 87.75 92 LYS A N 1
ATOM 717 C CA . LYS A 1 92 ? -6.122 13.696 -9.023 1.00 87.75 92 LYS A CA 1
ATOM 718 C C . LYS A 1 92 ? -6.124 12.549 -8.009 1.00 87.75 92 LYS A C 1
ATOM 720 O O . LYS A 1 92 ? -5.317 11.619 -8.088 1.00 87.75 92 LYS A O 1
ATOM 725 N N . THR A 1 93 ? -7.072 12.593 -7.075 1.00 88.94 93 THR A N 1
ATOM 726 C CA . THR A 1 93 ? -7.406 11.440 -6.234 1.00 88.94 93 THR A CA 1
ATOM 727 C C . THR A 1 93 ? -7.957 10.325 -7.120 1.00 88.94 93 THR A C 1
ATOM 729 O O . THR A 1 93 ? -9.012 10.476 -7.736 1.00 88.94 93 THR A O 1
ATOM 732 N N . VAL A 1 94 ? -7.228 9.213 -7.196 1.00 92.88 94 VAL A N 1
ATOM 733 C CA . VAL A 1 94 ? -7.605 8.026 -7.981 1.00 92.88 94 VAL A CA 1
ATOM 734 C C . VAL A 1 94 ? -8.333 6.999 -7.131 1.00 92.88 94 VAL A C 1
ATOM 736 O O . VAL A 1 94 ? -9.069 6.170 -7.659 1.00 92.88 94 VAL A O 1
ATOM 739 N N . SER A 1 95 ? -8.130 7.027 -5.813 1.00 93.56 95 SER A N 1
ATOM 740 C CA . SER A 1 95 ? -8.881 6.190 -4.885 1.00 93.56 95 SER A CA 1
ATOM 741 C C . SER A 1 95 ? -8.968 6.811 -3.498 1.00 93.56 95 SER A C 1
ATOM 743 O O . SER A 1 95 ? -8.097 7.575 -3.077 1.00 93.56 95 SER A O 1
ATOM 745 N N . GLU A 1 96 ? -10.004 6.433 -2.765 1.00 93.94 96 GLU A N 1
ATOM 746 C CA . GLU A 1 96 ? -10.197 6.779 -1.362 1.00 93.94 96 GLU A CA 1
ATOM 747 C C . GLU A 1 96 ? -10.298 5.504 -0.534 1.00 93.94 96 GLU A C 1
ATOM 749 O O . GLU A 1 96 ? -10.991 4.559 -0.910 1.00 93.94 96 GLU A O 1
ATOM 754 N N . ILE A 1 97 ? -9.628 5.477 0.611 1.00 94.31 97 ILE A N 1
ATOM 755 C CA . ILE A 1 97 ? -9.703 4.361 1.548 1.00 94.31 97 ILE A CA 1
ATOM 756 C C . ILE A 1 97 ? -10.567 4.797 2.719 1.00 94.31 97 ILE A C 1
ATOM 758 O O . ILE A 1 97 ? -10.267 5.795 3.371 1.00 94.31 97 ILE A O 1
ATOM 762 N N . HIS A 1 98 ? -11.617 4.035 3.000 1.00 93.88 98 HIS A N 1
ATOM 763 C CA . HIS A 1 98 ? -12.576 4.310 4.064 1.00 93.88 98 HIS A CA 1
ATOM 764 C C . HIS A 1 98 ? -12.647 3.169 5.077 1.00 93.88 98 HIS A C 1
ATOM 766 O O . HIS A 1 98 ? -12.270 2.041 4.769 1.00 93.88 98 HIS A O 1
ATOM 772 N N . GLY A 1 99 ? -13.194 3.443 6.261 1.00 93.00 99 GLY A N 1
ATOM 773 C CA . GLY A 1 99 ? -13.580 2.445 7.255 1.00 93.00 99 GLY A CA 1
ATOM 774 C C . GLY A 1 99 ? -12.693 2.434 8.497 1.00 93.00 99 GLY A C 1
ATOM 775 O O . GLY A 1 99 ? -12.392 3.481 9.061 1.00 93.00 99 GLY A O 1
ATOM 776 N N . SER A 1 100 ? -12.321 1.241 8.964 1.00 89.31 100 SER A N 1
ATOM 777 C CA . SER A 1 100 ? -11.537 1.055 10.186 1.00 89.31 100 SER A CA 1
ATOM 778 C C . SER A 1 100 ? -10.612 -0.157 10.104 1.00 89.31 100 SER A C 1
ATOM 780 O O . SER A 1 100 ? -11.058 -1.303 9.983 1.00 89.31 100 SER A O 1
ATOM 782 N N . TYR A 1 101 ? -9.308 0.097 10.264 1.00 88.44 101 TYR A N 1
ATOM 783 C CA . TYR A 1 101 ? -8.297 -0.958 10.341 1.00 88.44 101 TYR A CA 1
ATOM 784 C C . TYR A 1 101 ? -8.500 -1.863 11.565 1.00 88.44 101 TYR A C 1
ATOM 786 O O . TYR A 1 101 ? -8.382 -3.081 11.448 1.00 88.44 101 TYR A O 1
ATOM 794 N N . SER A 1 102 ? -8.856 -1.300 12.729 1.00 89.12 102 SER A N 1
ATOM 795 C CA . SER A 1 102 ? -9.031 -2.071 13.972 1.00 89.12 102 SER A CA 1
ATOM 796 C C . SER A 1 102 ? -10.250 -2.993 13.921 1.00 89.12 102 SER A C 1
ATOM 798 O O . SER A 1 102 ? -10.213 -4.107 14.441 1.00 89.12 102 SER A O 1
ATOM 800 N N . GLN A 1 103 ? -11.311 -2.569 13.234 1.00 89.69 103 GLN A N 1
ATOM 801 C CA . GLN A 1 103 ? -12.500 -3.390 13.003 1.00 89.69 103 GLN A CA 1
ATOM 802 C C . GLN A 1 103 ? -12.355 -4.323 11.793 1.00 89.69 103 GLN A C 1
ATOM 804 O O . GLN A 1 103 ? -13.255 -5.130 11.556 1.00 89.69 103 GLN A O 1
ATOM 809 N N . ARG A 1 104 ? -11.228 -4.245 11.063 1.00 90.25 104 ARG A N 1
ATOM 810 C CA . ARG A 1 104 ? -10.968 -4.971 9.808 1.00 90.25 104 ARG A CA 1
ATOM 811 C C . ARG A 1 104 ? -12.122 -4.809 8.823 1.00 90.25 104 ARG A C 1
ATOM 813 O O . ARG A 1 104 ? -12.646 -5.790 8.307 1.00 90.25 104 ARG A O 1
ATOM 820 N N . HIS A 1 105 ? -12.542 -3.565 8.653 1.00 91.94 105 HIS A N 1
ATOM 821 C CA . HIS A 1 105 ? -13.656 -3.177 7.807 1.00 91.94 105 HIS A CA 1
ATOM 822 C C . HIS A 1 105 ? -13.229 -1.934 7.036 1.00 91.94 105 HIS A C 1
ATOM 824 O O . HIS A 1 105 ? -13.562 -0.811 7.420 1.00 91.94 105 HIS A O 1
ATOM 830 N N . CYS A 1 106 ? -12.409 -2.142 6.007 1.00 94.56 106 CYS A N 1
ATOM 831 C CA . CYS A 1 106 ? -11.931 -1.069 5.140 1.00 94.56 106 CYS A CA 1
ATOM 832 C C . CYS A 1 106 ? -12.429 -1.289 3.717 1.00 94.56 106 CYS A C 1
ATOM 834 O O . CYS A 1 106 ? -12.501 -2.424 3.259 1.00 94.56 106 CYS A O 1
ATOM 836 N N . ALA A 1 107 ? -12.709 -0.206 3.007 1.00 95.94 107 ALA A N 1
ATOM 837 C CA . ALA A 1 107 ? -13.082 -0.227 1.602 1.00 95.94 107 ALA A CA 1
ATOM 838 C C . ALA A 1 107 ? -12.158 0.702 0.820 1.00 95.94 107 ALA A C 1
ATOM 840 O O . ALA A 1 107 ? -11.894 1.821 1.254 1.00 95.94 107 ALA A O 1
ATOM 841 N N . VAL A 1 108 ? -11.685 0.240 -0.330 1.00 96.06 108 VAL A N 1
ATOM 842 C CA . VAL A 1 108 ? -10.979 1.053 -1.317 1.00 96.06 108 VAL A CA 1
ATOM 843 C C . VAL A 1 108 ? -11.986 1.400 -2.402 1.00 96.06 108 VAL A C 1
ATOM 845 O O . VAL A 1 108 ? -12.492 0.517 -3.094 1.00 96.06 108 VAL A O 1
ATOM 848 N N . LEU A 1 109 ? -12.303 2.680 -2.522 1.00 95.31 109 LEU A N 1
ATOM 849 C CA . LEU A 1 109 ? -13.200 3.218 -3.533 1.00 95.31 109 LEU A CA 1
ATOM 850 C C . LEU A 1 109 ? -12.365 3.799 -4.671 1.00 95.31 109 LEU A C 1
ATOM 852 O O . LEU A 1 109 ? -11.456 4.584 -4.413 1.00 95.31 109 LEU A O 1
ATOM 856 N N . GLY A 1 110 ? -12.672 3.422 -5.909 1.00 92.75 110 GLY A N 1
ATOM 857 C CA . GLY A 1 110 ? -12.048 3.991 -7.102 1.00 92.75 110 GLY A CA 1
ATOM 858 C C . GLY A 1 110 ? -12.503 5.425 -7.390 1.00 92.75 110 GLY A C 1
ATOM 859 O O . GLY A 1 110 ? -13.311 6.011 -6.666 1.00 92.75 110 GLY A O 1
ATOM 860 N N . ASP A 1 111 ? -12.019 5.980 -8.497 1.00 84.62 111 ASP A N 1
ATOM 861 C CA . ASP A 1 111 ? -12.292 7.350 -8.950 1.00 84.62 111 ASP A CA 1
ATOM 862 C C . ASP A 1 111 ? -13.785 7.651 -9.193 1.00 84.62 111 ASP A C 1
ATOM 864 O O . ASP A 1 111 ? -14.244 8.776 -9.003 1.00 84.62 111 ASP A O 1
ATOM 868 N N . ASN A 1 112 ? -14.560 6.634 -9.558 1.00 86.81 112 ASN A N 1
ATOM 869 C CA . ASN A 1 112 ? -16.011 6.664 -9.747 1.00 86.81 112 ASN A CA 1
ATOM 870 C C . ASN A 1 112 ? -16.803 6.284 -8.479 1.00 86.81 112 ASN A C 1
ATOM 872 O O . ASN A 1 112 ? -17.999 6.002 -8.563 1.00 86.81 112 ASN A O 1
ATOM 876 N N . ARG A 1 113 ? -16.137 6.228 -7.316 1.00 85.25 113 ARG A N 1
ATOM 877 C CA . ARG A 1 113 ? -16.675 5.760 -6.027 1.00 85.25 113 ARG A CA 1
ATOM 878 C C . ARG A 1 113 ? -17.205 4.322 -6.028 1.00 85.25 113 ARG A C 1
ATOM 880 O O . ARG A 1 113 ? -17.905 3.931 -5.095 1.00 85.25 113 ARG A O 1
ATOM 887 N N . ARG A 1 114 ? -16.869 3.510 -7.033 1.00 93.19 114 ARG A N 1
ATOM 888 C CA . ARG A 1 114 ? -17.150 2.070 -7.001 1.00 93.19 114 ARG A CA 1
ATOM 889 C C . ARG A 1 114 ? -16.144 1.369 -6.102 1.00 93.19 114 ARG A C 1
ATOM 891 O O . ARG A 1 114 ? -14.977 1.750 -6.037 1.00 93.19 114 ARG A O 1
ATOM 898 N N . LEU A 1 115 ? -16.611 0.329 -5.422 1.00 95.69 115 LEU A N 1
ATOM 899 C CA . LEU A 1 115 ? -15.768 -0.523 -4.598 1.00 95.69 115 LEU A CA 1
ATOM 900 C C . LEU A 1 115 ? -14.749 -1.254 -5.484 1.00 95.69 115 LEU A C 1
ATOM 902 O O . LEU A 1 115 ? -15.137 -2.008 -6.372 1.00 95.69 115 LEU A O 1
ATOM 906 N N . ALA A 1 116 ? -13.463 -1.015 -5.238 1.00 95.31 116 ALA A N 1
ATOM 907 C CA . ALA A 1 116 ? -12.352 -1.659 -5.935 1.00 95.31 116 ALA A CA 1
ATOM 908 C C . ALA A 1 116 ? -11.773 -2.827 -5.126 1.00 95.31 116 ALA A C 1
ATOM 910 O O . ALA A 1 116 ? -11.396 -3.849 -5.691 1.00 95.31 116 ALA A O 1
ATOM 911 N N . ALA A 1 117 ? -11.708 -2.681 -3.802 1.00 94.94 117 ALA A N 1
ATOM 912 C CA . ALA A 1 117 ? -11.251 -3.724 -2.891 1.00 94.94 117 ALA A CA 1
ATOM 913 C C . ALA A 1 117 ? -11.822 -3.506 -1.488 1.00 94.94 117 ALA A C 1
ATOM 915 O O . ALA A 1 117 ? -12.197 -2.391 -1.122 1.00 94.94 117 ALA A O 1
ATOM 916 N N . GLU A 1 118 ? -11.839 -4.557 -0.676 1.00 95.38 118 GLU A N 1
ATOM 917 C CA . GLU A 1 118 ? -12.271 -4.486 0.716 1.00 95.38 118 GLU A CA 1
ATOM 918 C C . GLU A 1 118 ? -11.402 -5.347 1.632 1.00 95.38 118 GLU A C 1
ATOM 920 O O . GLU A 1 118 ? -10.846 -6.369 1.235 1.00 95.38 118 GLU A O 1
ATOM 925 N N . ILE A 1 119 ? -11.310 -4.922 2.887 1.00 94.25 119 ILE A N 1
ATOM 926 C CA . ILE A 1 119 ? -10.734 -5.687 3.985 1.00 94.25 119 ILE A CA 1
ATOM 927 C C . ILE A 1 119 ? -11.891 -6.108 4.879 1.00 94.25 119 ILE A C 1
ATOM 929 O O . ILE A 1 119 ? -12.608 -5.250 5.398 1.00 94.25 119 ILE A O 1
ATOM 933 N N . ARG A 1 120 ? -12.028 -7.421 5.082 1.00 91.06 120 ARG A N 1
ATOM 934 C CA . ARG A 1 120 ? -12.991 -8.039 6.000 1.00 91.06 120 ARG A CA 1
ATOM 935 C C . ARG A 1 120 ? -12.282 -8.909 7.032 1.00 91.06 120 ARG A C 1
ATOM 937 O O . ARG A 1 120 ? -11.107 -9.262 6.888 1.00 91.06 120 ARG A O 1
ATOM 944 N N . ARG A 1 121 ? -12.998 -9.269 8.100 1.00 89.50 121 ARG A N 1
ATOM 945 C CA . ARG A 1 121 ? -12.517 -10.281 9.048 1.00 89.50 121 ARG A CA 1
ATOM 946 C C . ARG A 1 121 ? -12.383 -11.620 8.327 1.00 89.50 121 ARG A C 1
ATOM 948 O O . ARG A 1 121 ? -13.186 -11.965 7.473 1.00 89.50 121 ARG A O 1
ATOM 955 N N . LYS A 1 122 ? -11.337 -12.357 8.684 1.00 85.69 122 LYS A N 1
ATOM 956 C CA . LYS A 1 122 ? -11.068 -13.684 8.140 1.00 85.69 122 LYS A CA 1
ATOM 957 C C . LYS A 1 122 ? -12.004 -14.689 8.811 1.00 85.69 122 LYS A C 1
ATOM 959 O O . LYS A 1 122 ? -11.955 -14.818 10.030 1.00 85.69 122 LYS A O 1
ATOM 964 N N . GLU A 1 123 ? -12.814 -15.384 8.020 1.00 82.50 123 GLU A N 1
ATOM 965 C CA . GLU A 1 123 ? -13.802 -16.367 8.501 1.00 82.50 123 GLU A CA 1
ATOM 966 C C . GLU A 1 123 ? -13.290 -17.819 8.431 1.00 82.50 123 GLU A C 1
ATOM 968 O O . GLU A 1 123 ? -13.908 -18.725 8.976 1.00 82.50 123 GLU A O 1
ATOM 973 N N . GLY A 1 124 ? -12.121 -18.050 7.819 1.00 74.75 124 GLY A N 1
ATOM 974 C CA . GLY A 1 124 ? -11.502 -19.373 7.699 1.00 74.75 124 GLY A CA 1
ATOM 975 C C . GLY A 1 124 ? -10.022 -19.302 7.320 1.00 74.75 124 GLY A C 1
ATOM 976 O O . GLY A 1 124 ? -9.542 -18.281 6.830 1.00 74.75 124 GLY A O 1
ATOM 977 N N . GLY A 1 125 ? -9.267 -20.366 7.602 1.00 69.38 125 GLY A N 1
ATOM 978 C CA . GLY A 1 125 ? -7.818 -20.453 7.394 1.00 69.38 125 GLY A CA 1
ATOM 979 C C . GLY A 1 125 ? -7.420 -21.233 6.144 1.00 69.38 125 GLY A C 1
ATOM 980 O O . GLY A 1 125 ? -8.103 -22.165 5.737 1.00 69.38 125 GLY A O 1
ATOM 981 N N . CYS A 1 126 ? -6.262 -20.893 5.582 1.00 67.12 126 CYS A N 1
ATOM 982 C CA . CYS A 1 126 ? -5.578 -21.783 4.658 1.00 67.12 126 CYS A CA 1
ATOM 983 C C . CYS A 1 126 ? -5.100 -23.021 5.439 1.00 67.12 126 CYS A C 1
ATOM 985 O O . CYS A 1 126 ? -4.352 -22.874 6.404 1.00 67.12 126 CYS A O 1
ATOM 987 N N . LEU A 1 127 ? -5.518 -24.222 5.0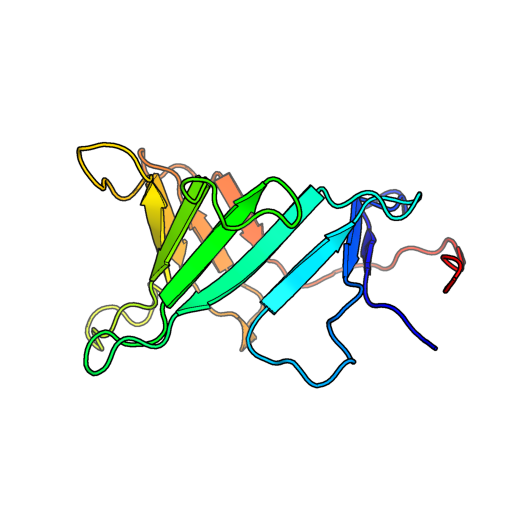27 1.00 63.44 127 LEU A N 1
ATOM 988 C CA . LEU A 1 127 ? -5.110 -25.488 5.657 1.00 63.44 127 LEU A CA 1
ATOM 989 C C . LEU A 1 127 ? -3.817 -26.075 5.058 1.00 63.44 127 LEU A C 1
ATOM 991 O O . LEU A 1 127 ? -3.303 -27.076 5.553 1.00 63.44 127 LEU A O 1
ATOM 995 N N . ARG A 1 128 ? -3.269 -25.471 3.994 1.00 61.72 128 ARG A N 1
ATOM 996 C CA . ARG A 1 128 ? -2.007 -25.913 3.385 1.00 61.72 128 ARG A CA 1
ATOM 997 C C . ARG A 1 128 ? -0.820 -25.351 4.160 1.00 61.72 128 ARG A C 1
ATOM 999 O O . ARG A 1 128 ? -0.585 -24.147 4.183 1.00 61.72 128 ARG A O 1
ATOM 1006 N N . ASN A 1 129 ? -0.030 -26.243 4.744 1.00 51.66 129 ASN A N 1
ATOM 1007 C CA . ASN A 1 129 ? 1.206 -25.898 5.436 1.00 51.66 129 ASN A CA 1
ATOM 1008 C C . ASN A 1 129 ? 2.350 -25.712 4.419 1.00 51.66 129 ASN A C 1
ATOM 1010 O O . ASN A 1 129 ? 3.184 -26.600 4.250 1.00 51.66 129 ASN A O 1
ATOM 1014 N N . ARG A 1 130 ? 2.373 -24.590 3.684 1.00 59.00 130 ARG A N 1
ATOM 1015 C CA . ARG A 1 130 ? 3.536 -24.210 2.862 1.00 59.00 130 ARG A CA 1
ATOM 1016 C C . ARG A 1 130 ? 4.456 -23.310 3.682 1.00 59.00 130 ARG A C 1
ATOM 1018 O O . ARG A 1 130 ? 4.071 -22.210 4.068 1.00 59.00 130 ARG A O 1
ATOM 1025 N N . ARG A 1 131 ? 5.683 -23.769 3.938 1.00 56.50 131 ARG A N 1
ATOM 1026 C CA . ARG A 1 131 ? 6.762 -22.892 4.408 1.00 56.50 131 ARG A CA 1
ATOM 1027 C C . ARG A 1 131 ? 7.346 -22.191 3.192 1.00 56.5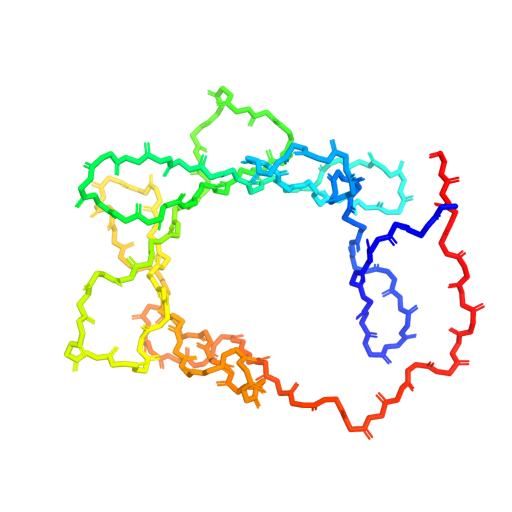0 131 ARG A C 1
ATOM 1029 O O . ARG A 1 131 ? 7.863 -22.860 2.301 1.00 56.50 131 ARG A O 1
ATOM 1036 N N . PHE A 1 132 ? 7.263 -20.868 3.156 1.00 55.12 132 PHE A N 1
ATOM 1037 C CA . PHE A 1 132 ? 8.030 -20.093 2.189 1.00 55.12 132 PHE A CA 1
ATOM 1038 C C . PHE A 1 132 ? 9.488 -20.056 2.655 1.00 55.12 132 PHE A C 1
ATOM 1040 O O . PHE A 1 132 ? 9.719 -19.780 3.838 1.00 55.12 132 PHE A O 1
ATOM 1047 N N . PRO A 1 133 ? 10.459 -20.391 1.789 1.00 48.66 133 PRO A N 1
ATOM 1048 C CA . PRO A 1 133 ? 11.862 -20.333 2.161 1.00 48.66 133 PRO A CA 1
ATOM 1049 C C . PRO A 1 133 ? 12.222 -18.906 2.577 1.00 48.66 133 PRO A C 1
ATOM 1051 O O . PRO A 1 133 ? 11.944 -17.950 1.855 1.00 48.66 133 PRO A O 1
ATOM 1054 N N . SER A 1 134 ? 12.827 -18.770 3.752 1.00 48.53 134 SER A N 1
ATOM 1055 C CA . SER A 1 134 ? 13.618 -17.594 4.098 1.00 48.53 134 SER A CA 1
ATOM 1056 C C . SER A 1 134 ? 15.016 -17.837 3.538 1.00 48.53 134 SER A C 1
ATOM 1058 O O . SER A 1 134 ? 15.708 -18.709 4.070 1.00 48.53 134 SER A O 1
ATOM 1060 N N . TYR A 1 135 ? 15.366 -17.159 2.445 1.00 50.59 135 TYR A N 1
ATOM 1061 C CA . TYR A 1 135 ? 16.736 -17.127 1.929 1.00 50.59 135 TYR A CA 1
ATOM 1062 C C . TYR A 1 135 ? 17.573 -16.133 2.734 1.00 50.59 135 TYR A C 1
ATOM 1064 O O . TYR A 1 135 ? 17.006 -15.087 3.129 1.00 50.59 135 TYR A O 1
#

Organism: Hibiscus syriacus (NCBI:txid106335)

Sequence (135 aa):
MFIPAAIDMVCDLVFRVDNYMQGNKGSILFMDANGTPLLSIRRKNEPGLGDNWLVYDGEETMVIPRFSVKKPVNILNPKCLAYVIGNDRSKKTVSEIHGSYSQRHCAVLGDNRRLAAEIRRKEGGCLRNRRFPSY

Foldseek 3Di:
DDFDFDADPQGHTPWTFHCPPVPPPFKTFTADLVRFTAKMKGWDDDPPQATKIFMDGGDDPVDDTQWMKGADPDPPQQFWGIFIFGRDPVSDGQWTWGDDPVQQWIFIAGPVRDTPDTGHDDPDDDPDPDDRDDD

Secondary structure (DSSP, 8-state):
----EEE-TTS-EEEEETTTTSS-TTEEEEE-TT--EEEEEEEEE-TTS-EEEEEEESS--SSPPSEEEE----TT-TTEEEEEEE-STT--EEEEEEEETTTTEEEEEETTS-EEEEE----S-----PPPP--